Protein AF-A0A7S2YS31-F1 (afdb_monomer)

Radius of gyration: 22.91 Å; Cα contacts (8 Å, |Δi|>4): 126; chains: 1; bounding box: 58×55×61 Å

Mean predicted aligned error: 12.17 Å

Structure (mmCIF, N/CA/C/O backbone):
data_AF-A0A7S2YS31-F1
#
_entry.id   AF-A0A7S2YS31-F1
#
loop_
_atom_site.group_PDB
_atom_site.id
_atom_site.type_symbol
_atom_site.label_atom_id
_atom_site.label_alt_id
_atom_site.label_comp_id
_atom_site.label_asym_id
_atom_site.label_entity_id
_atom_site.label_seq_id
_atom_site.pdbx_PDB_ins_code
_atom_site.Cartn_x
_atom_site.Cartn_y
_atom_site.Cartn_z
_atom_site.occupancy
_atom_site.B_iso_or_equiv
_atom_site.auth_seq_id
_atom_site.auth_comp_id
_atom_site.auth_asym_id
_atom_site.auth_atom_id
_atom_site.pdbx_PDB_model_num
ATOM 1 N N . PRO A 1 1 ? 0.054 -41.608 -2.004 1.00 43.75 1 PRO A N 1
ATOM 2 C CA . PRO A 1 1 ? 1.157 -40.622 -1.959 1.00 43.75 1 PRO A CA 1
ATOM 3 C C . PRO A 1 1 ? 0.723 -39.276 -2.564 1.00 43.75 1 PRO A C 1
ATOM 5 O O . PRO A 1 1 ? 0.895 -39.054 -3.755 1.00 43.75 1 PRO A O 1
ATOM 8 N N . SER A 1 2 ? 0.106 -38.409 -1.760 1.00 45.41 2 SER A N 1
ATOM 9 C CA . SER A 1 2 ? -0.174 -37.013 -2.137 1.00 45.41 2 SER A CA 1
ATOM 10 C C . SER A 1 2 ? -0.540 -36.223 -0.880 1.00 45.41 2 SER A C 1
ATOM 12 O O . SER A 1 2 ? -1.680 -35.811 -0.679 1.00 45.41 2 SER A O 1
ATOM 14 N N . THR A 1 3 ? 0.435 -36.078 0.008 1.00 46.25 3 THR A N 1
ATOM 15 C CA . THR A 1 3 ? 0.334 -35.207 1.176 1.00 46.25 3 THR A CA 1
ATOM 16 C C . THR A 1 3 ? 1.372 -34.109 0.994 1.00 46.25 3 THR A C 1
ATOM 18 O O . THR A 1 3 ? 2.495 -34.391 0.581 1.00 46.25 3 THR A O 1
ATOM 21 N N . THR A 1 4 ? 0.997 -32.876 1.337 1.00 46.66 4 THR A N 1
ATOM 22 C CA . THR A 1 4 ? 1.938 -31.781 1.621 1.00 46.66 4 THR A CA 1
ATOM 23 C C . THR A 1 4 ? 2.472 -31.005 0.410 1.00 46.66 4 THR A C 1
ATOM 25 O O . THR A 1 4 ? 3.659 -30.710 0.321 1.00 46.66 4 THR A O 1
ATOM 28 N N . ALA A 1 5 ? 1.580 -30.507 -0.452 1.00 40.50 5 ALA A N 1
ATOM 29 C CA . ALA A 1 5 ? 1.808 -29.182 -1.039 1.00 40.50 5 ALA A CA 1
ATOM 30 C C . ALA A 1 5 ? 1.510 -28.143 0.054 1.00 40.50 5 ALA A C 1
ATOM 32 O O . ALA A 1 5 ? 0.455 -27.508 0.082 1.00 40.50 5 ALA A O 1
ATOM 33 N N . SER A 1 6 ? 2.414 -28.071 1.037 1.00 40.28 6 SER A N 1
ATOM 34 C CA . SER A 1 6 ? 2.427 -27.009 2.031 1.00 40.28 6 SER A CA 1
ATOM 35 C C . SER A 1 6 ? 2.394 -25.691 1.285 1.00 40.28 6 SER A C 1
ATOM 37 O O . SER A 1 6 ? 3.265 -25.382 0.476 1.00 40.28 6 SER A O 1
ATOM 39 N N . ARG A 1 7 ? 1.332 -24.956 1.580 1.00 43.41 7 ARG A N 1
ATOM 40 C CA . ARG A 1 7 ? 0.961 -23.617 1.154 1.00 43.41 7 ARG A CA 1
ATOM 41 C C . ARG A 1 7 ? 2.007 -22.611 1.648 1.00 43.41 7 ARG A C 1
ATOM 43 O O . ARG A 1 7 ? 1.719 -21.745 2.462 1.00 43.41 7 ARG A O 1
ATOM 50 N N . MET A 1 8 ? 3.250 -22.763 1.210 1.00 43.75 8 MET A N 1
ATOM 51 C CA . MET A 1 8 ? 4.235 -21.703 1.276 1.00 43.75 8 MET A CA 1
ATOM 52 C C . MET A 1 8 ? 3.848 -20.744 0.162 1.00 43.75 8 MET A C 1
ATOM 54 O O . MET A 1 8 ? 3.904 -21.099 -1.013 1.00 43.75 8 MET A O 1
ATOM 58 N N . MET A 1 9 ? 3.413 -19.541 0.532 1.00 52.81 9 MET A N 1
ATOM 59 C CA . MET A 1 9 ? 3.529 -18.387 -0.351 1.00 52.81 9 MET A CA 1
ATOM 60 C C . MET A 1 9 ? 5.016 -18.221 -0.653 1.00 52.81 9 MET A C 1
ATOM 62 O O . MET A 1 9 ? 5.738 -17.545 0.073 1.00 52.81 9 MET A O 1
ATOM 66 N N . GLY A 1 10 ? 5.480 -18.971 -1.651 1.00 58.34 10 GLY A N 1
ATOM 67 C CA . GLY A 1 10 ? 6.822 -18.872 -2.176 1.00 58.34 10 GLY A CA 1
ATOM 68 C C . GLY A 1 10 ? 7.003 -17.456 -2.680 1.00 58.34 10 GLY A C 1
ATOM 69 O O . GLY A 1 10 ? 6.114 -16.901 -3.329 1.00 58.34 10 GLY A O 1
ATOM 70 N N . PHE A 1 11 ? 8.131 -16.858 -2.324 1.00 63.69 11 PHE A N 1
ATOM 71 C CA . PHE A 1 11 ? 8.542 -15.590 -2.896 1.00 63.69 11 PHE A CA 1
ATOM 72 C C . PHE A 1 11 ? 8.440 -15.674 -4.424 1.00 63.69 11 PHE A C 1
ATOM 74 O O . PHE A 1 11 ? 8.811 -16.712 -4.981 1.00 63.69 11 PHE A O 1
ATOM 81 N N . PRO A 1 12 ? 7.917 -14.637 -5.102 1.00 74.00 12 PRO A N 1
ATOM 82 C CA . PRO A 1 12 ? 7.798 -14.682 -6.549 1.00 74.00 12 PRO A CA 1
ATOM 83 C C . PRO A 1 12 ? 9.192 -14.875 -7.153 1.00 74.00 12 PRO A C 1
ATOM 85 O O . PRO A 1 12 ? 10.138 -14.179 -6.783 1.00 74.00 12 PRO A O 1
ATOM 88 N N . THR A 1 13 ? 9.329 -15.853 -8.048 1.00 76.44 13 THR A N 1
ATOM 89 C CA . THR A 1 13 ? 10.606 -16.166 -8.714 1.00 76.44 13 THR A CA 1
ATOM 90 C C . THR A 1 13 ? 10.659 -15.664 -10.155 1.00 76.44 13 THR A C 1
ATOM 92 O O . THR A 1 13 ? 11.692 -15.789 -10.801 1.00 76.44 13 THR A O 1
ATOM 95 N N . SER A 1 14 ? 9.556 -15.109 -10.665 1.00 81.06 14 SER A N 1
ATOM 96 C CA . SER A 1 14 ? 9.422 -14.564 -12.024 1.00 81.06 14 SER A CA 1
ATOM 97 C C . SER A 1 14 ? 8.579 -13.289 -12.017 1.00 81.06 14 SER A C 1
ATOM 99 O O . SER A 1 14 ? 7.721 -13.140 -11.140 1.00 81.06 14 SER A O 1
ATOM 101 N N . SER A 1 15 ? 8.792 -12.390 -12.986 1.00 80.31 15 SER A N 1
ATOM 102 C CA . SER A 1 15 ? 7.991 -11.163 -13.127 1.00 80.31 15 SER A CA 1
ATOM 103 C C . SER A 1 15 ? 6.485 -11.439 -13.198 1.00 80.31 15 SER A C 1
ATOM 105 O O . SER A 1 15 ? 5.716 -10.798 -12.486 1.00 80.31 15 SER A O 1
ATOM 107 N N . ASP A 1 16 ? 6.057 -12.461 -13.947 1.00 80.50 16 ASP A N 1
ATOM 108 C CA . ASP A 1 16 ? 4.634 -12.810 -14.082 1.00 80.50 16 ASP A CA 1
ATOM 109 C C . ASP A 1 16 ? 4.001 -13.209 -12.741 1.00 80.50 16 ASP A C 1
ATOM 111 O O . ASP A 1 16 ? 2.893 -12.789 -12.402 1.00 80.50 16 ASP A O 1
ATOM 115 N N . GLN A 1 17 ? 4.729 -13.979 -11.928 1.00 83.00 17 GLN A N 1
ATOM 116 C CA . GLN A 1 17 ? 4.288 -14.319 -10.575 1.00 83.00 17 GLN A CA 1
ATOM 117 C C . GLN A 1 17 ? 4.298 -13.099 -9.654 1.00 83.00 17 GLN A C 1
ATOM 119 O O . GLN A 1 17 ? 3.410 -12.965 -8.816 1.00 83.00 17 GLN A O 1
ATOM 124 N N . ALA A 1 18 ? 5.279 -12.203 -9.790 1.00 83.62 18 ALA A N 1
ATOM 125 C CA . ALA A 1 18 ? 5.308 -10.973 -9.011 1.00 83.62 18 ALA A CA 1
ATOM 126 C C . ALA A 1 18 ? 4.124 -10.061 -9.349 1.00 83.62 18 ALA A C 1
ATOM 128 O O . ALA A 1 18 ? 3.511 -9.534 -8.426 1.00 83.62 18 ALA A O 1
ATOM 129 N N . MET A 1 19 ? 3.730 -9.947 -10.620 1.00 83.44 19 MET A N 1
ATOM 130 C CA . MET A 1 19 ? 2.525 -9.203 -11.003 1.00 83.44 19 MET A CA 1
ATOM 131 C C . MET A 1 19 ? 1.254 -9.810 -10.404 1.00 83.44 19 MET A C 1
ATOM 133 O O . MET A 1 19 ? 0.453 -9.077 -9.833 1.00 83.44 19 MET A O 1
ATOM 137 N N . GLN A 1 20 ? 1.098 -11.139 -10.426 1.00 85.81 20 GLN A N 1
ATOM 138 C CA . GLN A 1 20 ? -0.036 -11.796 -9.756 1.00 85.81 20 GLN A CA 1
ATOM 139 C C . GLN A 1 20 ? -0.046 -11.543 -8.244 1.00 85.81 20 GLN A C 1
ATOM 141 O O . GLN A 1 20 ? -1.107 -11.357 -7.640 1.00 85.81 20 GLN A O 1
ATOM 146 N N . VAL A 1 21 ? 1.131 -11.529 -7.608 1.00 85.75 21 VAL A N 1
ATOM 147 C CA . VAL A 1 21 ? 1.255 -11.197 -6.184 1.00 85.75 21 VAL A CA 1
ATOM 148 C C . VAL A 1 21 ? 0.843 -9.749 -5.932 1.00 85.75 21 VAL A C 1
ATOM 150 O O . VAL A 1 21 ? 0.107 -9.522 -4.974 1.00 85.75 21 VAL A O 1
ATOM 153 N N . LEU A 1 22 ? 1.268 -8.799 -6.774 1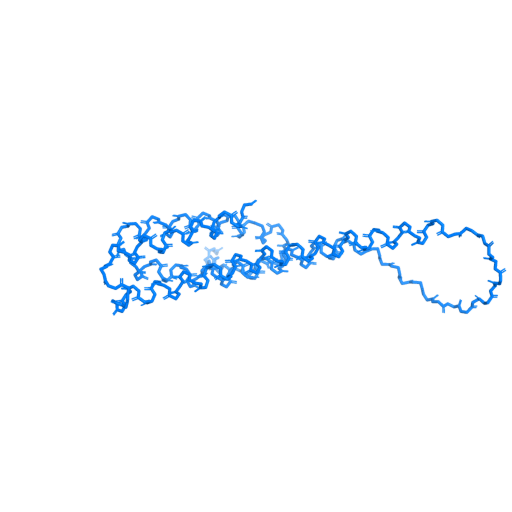.00 85.12 22 LEU A N 1
ATOM 154 C CA . LEU A 1 22 ? 0.883 -7.387 -6.674 1.00 85.12 22 LEU A CA 1
ATOM 155 C C . LEU A 1 22 ? -0.632 -7.211 -6.847 1.00 85.12 22 LEU A C 1
ATOM 157 O O . LEU A 1 22 ? -1.274 -6.598 -6.002 1.00 85.12 22 LEU A O 1
ATOM 161 N N . GLU A 1 23 ? -1.236 -7.844 -7.852 1.00 87.00 23 GLU A N 1
ATOM 162 C CA . GLU A 1 23 ? -2.690 -7.811 -8.066 1.00 87.00 23 GLU A CA 1
ATOM 163 C C . GLU A 1 23 ? -3.457 -8.404 -6.873 1.00 87.00 23 GLU A C 1
ATOM 165 O O . GLU A 1 23 ? -4.422 -7.826 -6.373 1.00 87.00 23 GLU A O 1
ATOM 170 N N . THR A 1 24 ? -2.966 -9.516 -6.324 1.00 88.12 24 THR A N 1
ATOM 171 C CA . THR A 1 24 ? -3.538 -10.105 -5.107 1.00 88.12 24 THR A CA 1
ATOM 172 C C . THR A 1 24 ? -3.371 -9.179 -3.897 1.00 88.12 24 THR A C 1
ATOM 174 O O . THR A 1 24 ? -4.263 -9.105 -3.053 1.00 88.12 24 THR A O 1
ATOM 177 N N . GLN A 1 25 ? -2.238 -8.475 -3.776 1.00 87.44 25 GLN A N 1
ATOM 178 C CA . GLN A 1 25 ? -2.024 -7.515 -2.688 1.00 87.44 25 GLN A CA 1
ATOM 179 C C . GLN A 1 25 ? -2.904 -6.274 -2.843 1.00 87.44 25 GLN A C 1
ATOM 181 O O . GLN A 1 25 ? -3.368 -5.756 -1.833 1.00 87.44 25 GLN A O 1
ATOM 186 N N . ARG A 1 26 ? -3.207 -5.840 -4.068 1.00 87.00 26 ARG A N 1
ATOM 187 C CA . ARG A 1 26 ? -4.179 -4.772 -4.319 1.00 87.00 26 ARG A CA 1
ATOM 188 C C . ARG A 1 26 ? -5.555 -5.137 -3.754 1.00 87.00 26 ARG A C 1
ATOM 190 O O . ARG A 1 26 ? -6.120 -4.366 -2.987 1.00 87.00 26 ARG A O 1
ATOM 19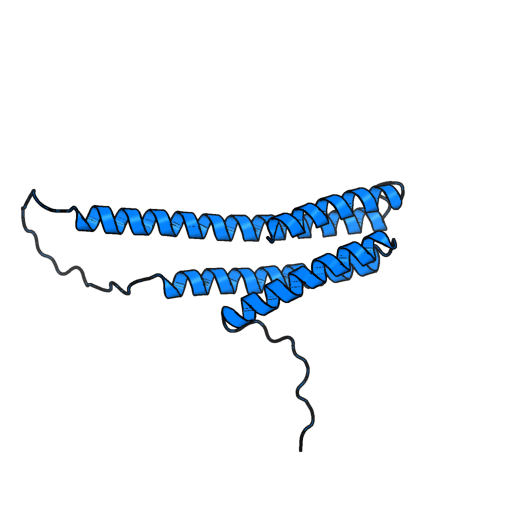7 N N . LEU A 1 27 ? -6.052 -6.343 -4.041 1.00 88.12 27 LEU A N 1
ATOM 198 C CA . LEU A 1 27 ? -7.313 -6.832 -3.461 1.00 88.12 27 LEU A CA 1
ATOM 199 C C . LEU A 1 27 ? -7.242 -6.927 -1.927 1.00 88.12 27 LEU A C 1
ATOM 201 O O . LEU A 1 27 ? -8.192 -6.586 -1.228 1.00 88.12 27 LEU A O 1
ATOM 205 N N . ALA A 1 28 ? -6.095 -7.342 -1.384 1.00 87.94 28 ALA A N 1
ATOM 206 C CA . ALA A 1 28 ? -5.887 -7.370 0.061 1.00 87.94 28 ALA A CA 1
ATOM 207 C C . ALA A 1 28 ? -5.877 -5.961 0.694 1.00 87.94 28 ALA A C 1
ATOM 209 O O . ALA A 1 28 ? -6.274 -5.817 1.851 1.00 87.94 28 ALA A O 1
ATOM 210 N N . ALA A 1 29 ? -5.457 -4.925 -0.042 1.00 88.69 29 ALA A N 1
ATOM 211 C CA . ALA A 1 29 ? -5.547 -3.534 0.398 1.00 88.69 29 ALA A CA 1
ATOM 212 C C . ALA A 1 29 ? -7.008 -3.063 0.499 1.00 88.69 29 ALA A C 1
ATOM 214 O O . ALA A 1 29 ? -7.377 -2.436 1.494 1.00 88.69 29 ALA A O 1
ATOM 215 N N . ASP A 1 30 ? -7.865 -3.448 -0.450 1.00 89.00 30 ASP A N 1
ATOM 216 C CA . ASP A 1 30 ? -9.309 -3.188 -0.370 1.00 89.00 30 ASP A CA 1
ATOM 217 C C . ASP A 1 30 ? -9.949 -3.891 0.842 1.00 89.00 30 ASP A C 1
ATOM 219 O O . ASP A 1 30 ? -10.750 -3.298 1.572 1.00 89.00 30 ASP A O 1
ATOM 223 N N . ASP A 1 31 ? -9.542 -5.129 1.137 1.00 90.81 31 ASP A N 1
ATOM 224 C CA . ASP A 1 31 ? -9.997 -5.845 2.334 1.00 90.81 31 ASP A CA 1
ATOM 225 C C . ASP A 1 31 ? -9.593 -5.123 3.633 1.00 90.81 31 ASP A C 1
ATOM 227 O O . ASP A 1 31 ? -10.373 -5.072 4.589 1.00 90.81 31 ASP A O 1
ATOM 231 N N . ILE A 1 32 ? -8.392 -4.533 3.688 1.00 90.19 32 ILE A N 1
ATOM 232 C CA . ILE A 1 32 ? -7.943 -3.728 4.837 1.00 90.19 32 ILE A CA 1
ATOM 233 C C . ILE A 1 32 ? -8.877 -2.535 5.045 1.00 90.19 32 ILE A C 1
ATOM 235 O O . ILE A 1 32 ? -9.289 -2.275 6.178 1.00 90.19 32 ILE A O 1
ATOM 239 N N . VAL A 1 33 ? -9.272 -1.845 3.972 1.00 89.94 33 VAL A N 1
ATOM 240 C CA . VAL A 1 33 ? -10.222 -0.722 4.041 1.00 89.94 33 VAL A CA 1
ATOM 241 C C . VAL A 1 33 ? -11.537 -1.164 4.686 1.00 89.94 33 VAL A C 1
ATOM 243 O O . VAL A 1 33 ? -12.068 -0.463 5.552 1.00 89.94 33 VAL A O 1
ATOM 246 N N . VAL A 1 34 ? -12.055 -2.339 4.321 1.00 92.06 34 VAL A N 1
ATOM 247 C CA . VAL A 1 34 ? -13.282 -2.892 4.918 1.00 92.06 34 VAL A CA 1
ATOM 248 C C . VAL A 1 34 ? -13.104 -3.157 6.416 1.00 92.06 34 VAL A C 1
ATOM 250 O O . VAL A 1 34 ? -13.971 -2.791 7.212 1.00 92.06 34 VAL A O 1
ATOM 253 N N . VAL A 1 35 ? -11.977 -3.740 6.822 1.00 90.00 35 VAL A N 1
ATOM 254 C CA . VAL A 1 35 ? -11.671 -4.057 8.228 1.00 90.00 35 VAL A CA 1
ATOM 255 C C . VAL A 1 35 ? -11.532 -2.786 9.075 1.00 90.00 35 VAL A C 1
ATOM 257 O O . VAL A 1 35 ? -12.127 -2.689 10.153 1.00 90.00 35 VAL A O 1
ATOM 260 N N . ILE A 1 36 ? -10.830 -1.769 8.569 1.00 88.69 36 ILE A N 1
ATOM 261 C CA . ILE A 1 36 ? -10.686 -0.476 9.250 1.00 88.69 36 ILE A CA 1
ATOM 262 C C . ILE A 1 36 ? -12.043 0.231 9.372 1.00 88.69 36 ILE A C 1
ATOM 264 O O . ILE A 1 36 ? -12.353 0.761 10.441 1.00 88.69 36 ILE A O 1
ATOM 268 N N . ARG A 1 37 ? -12.902 0.189 8.341 1.00 87.88 37 ARG A N 1
ATOM 269 C CA . ARG A 1 37 ? -14.275 0.741 8.405 1.00 87.88 37 ARG A CA 1
ATOM 270 C C . ARG A 1 37 ? -15.124 0.100 9.499 1.00 87.88 37 ARG A C 1
ATOM 272 O O . ARG A 1 37 ? -15.951 0.780 10.097 1.00 87.88 37 ARG A O 1
ATOM 279 N N . GLN A 1 38 ? -14.907 -1.181 9.787 1.00 89.88 38 GLN A N 1
ATOM 280 C CA . GLN A 1 38 ? -15.596 -1.896 10.866 1.00 89.88 38 GLN A CA 1
ATOM 281 C C . GLN A 1 38 ? -15.086 -1.531 12.271 1.00 89.88 38 GLN A C 1
ATOM 283 O O . GLN A 1 38 ? -15.637 -2.018 13.254 1.00 89.88 38 GLN A O 1
ATOM 288 N N . GLY A 1 39 ? -14.040 -0.706 12.392 1.00 86.12 39 GLY A N 1
ATOM 289 C CA . GLY A 1 39 ? -13.441 -0.336 13.683 1.00 86.12 39 GLY A CA 1
ATOM 290 C C . GLY A 1 39 ? -12.406 -1.323 14.198 1.00 86.12 39 GLY A C 1
ATOM 291 O O . GLY A 1 39 ? -11.889 -1.149 15.298 1.00 86.12 39 GLY A O 1
ATOM 292 N N . LYS A 1 40 ? -12.055 -2.337 13.405 1.00 90.50 40 LYS A N 1
ATOM 293 C CA . LYS A 1 40 ? -11.098 -3.377 13.788 1.00 90.50 40 LYS A CA 1
ATOM 294 C C . LYS A 1 40 ? -9.672 -2.953 13.445 1.00 90.50 40 LYS A C 1
ATOM 296 O O . LYS A 1 40 ? -9.032 -3.527 12.567 1.00 90.50 40 LYS A O 1
ATOM 301 N N . LEU A 1 41 ? -9.184 -1.917 14.125 1.00 88.50 41 LEU A N 1
ATOM 302 C CA . LEU A 1 41 ? -7.865 -1.335 13.850 1.00 88.50 41 LEU A CA 1
ATOM 303 C C . LEU A 1 41 ? -6.723 -2.342 14.039 1.00 88.50 41 LEU A C 1
ATOM 305 O O . LEU A 1 41 ? -5.808 -2.368 13.226 1.00 88.50 41 LEU A O 1
ATOM 309 N N . GLU A 1 42 ? -6.807 -3.214 15.044 1.00 88.50 42 GLU A N 1
ATOM 310 C CA . GLU A 1 42 ? -5.799 -4.256 15.292 1.00 88.50 42 GLU A CA 1
ATOM 311 C C . GLU A 1 42 ? -5.693 -5.249 14.126 1.00 88.50 42 GLU A C 1
ATOM 313 O O . GLU A 1 42 ? -4.603 -5.510 13.620 1.00 88.50 42 GLU A O 1
ATOM 318 N N . GLU A 1 43 ? -6.831 -5.763 13.649 1.00 90.12 43 GLU A N 1
ATOM 319 C CA . GLU A 1 43 ? -6.872 -6.679 12.504 1.00 90.12 43 GLU A CA 1
ATOM 320 C C . GLU A 1 43 ? -6.374 -5.986 11.226 1.00 90.12 43 GLU A C 1
ATOM 322 O O . GLU A 1 43 ? -5.624 -6.577 10.445 1.00 90.12 43 GLU A O 1
ATOM 327 N N . GLY A 1 44 ? -6.751 -4.719 11.030 1.00 88.88 44 GLY A N 1
ATOM 328 C CA . GLY A 1 44 ? -6.277 -3.907 9.914 1.00 88.88 44 GLY A CA 1
ATOM 329 C C . GLY A 1 44 ? -4.763 -3.690 9.952 1.00 88.88 44 GLY A C 1
ATOM 330 O O . GLY A 1 44 ? -4.103 -3.899 8.938 1.00 88.88 44 GLY A O 1
ATOM 331 N N . GLY A 1 45 ? -4.198 -3.372 11.120 1.00 87.56 45 GLY A N 1
ATOM 332 C CA . GLY A 1 45 ? -2.755 -3.197 11.307 1.00 87.56 45 GLY A CA 1
ATOM 333 C C . GLY A 1 45 ? -1.969 -4.464 10.991 1.00 87.56 45 GLY A C 1
ATOM 334 O O . GLY A 1 45 ? -1.026 -4.435 10.204 1.00 87.56 45 GLY A O 1
ATOM 335 N N . VAL A 1 46 ? -2.417 -5.618 11.496 1.00 90.75 46 VAL A N 1
ATOM 336 C CA . VAL A 1 46 ? -1.790 -6.913 11.176 1.00 90.75 46 VAL A CA 1
ATOM 337 C C . VAL A 1 46 ? -1.808 -7.187 9.670 1.00 90.75 46 VAL A C 1
ATOM 339 O O . VAL A 1 46 ? -0.837 -7.709 9.118 1.00 90.75 46 VAL A O 1
ATOM 342 N N . LYS A 1 47 ? -2.896 -6.847 8.975 1.00 90.88 47 LYS A N 1
ATOM 343 C CA . LYS A 1 47 ? -2.986 -7.020 7.520 1.00 90.88 47 LYS A CA 1
ATOM 344 C C . LYS A 1 47 ? -2.051 -6.063 6.767 1.00 90.88 47 LYS A C 1
ATOM 346 O O . LYS A 1 47 ? -1.359 -6.530 5.864 1.00 90.88 47 LYS A O 1
ATOM 351 N N . VAL A 1 48 ? -1.961 -4.789 7.163 1.00 89.19 48 VAL A N 1
ATOM 352 C CA . VAL A 1 48 ? -1.019 -3.808 6.581 1.00 89.19 48 VAL A CA 1
ATOM 353 C C . VAL A 1 48 ? 0.430 -4.271 6.754 1.00 89.19 48 VAL A C 1
ATOM 355 O O . VAL A 1 48 ? 1.173 -4.346 5.774 1.00 89.19 48 VAL A O 1
ATOM 358 N N . LEU A 1 49 ? 0.811 -4.696 7.962 1.00 88.69 49 LEU A N 1
ATOM 359 C CA . LEU A 1 49 ? 2.154 -5.208 8.261 1.00 88.69 49 LEU A CA 1
ATOM 360 C C . LEU A 1 49 ? 2.539 -6.422 7.407 1.00 88.69 49 LEU A C 1
ATOM 362 O O . LEU A 1 49 ? 3.699 -6.581 7.033 1.00 88.69 49 LEU A O 1
ATOM 366 N N . ASN A 1 50 ? 1.572 -7.277 7.071 1.00 89.00 50 ASN A N 1
ATOM 367 C CA . ASN A 1 50 ? 1.804 -8.431 6.202 1.00 89.00 50 ASN A CA 1
ATOM 368 C C . ASN A 1 50 ? 1.891 -8.066 4.713 1.00 89.00 50 ASN A C 1
ATOM 370 O O . ASN A 1 50 ? 2.493 -8.817 3.940 1.00 89.00 50 ASN A O 1
ATOM 374 N N . LEU A 1 51 ? 1.293 -6.945 4.307 1.00 88.69 51 LEU A N 1
ATOM 375 C CA . LEU A 1 51 ? 1.220 -6.495 2.919 1.00 88.69 51 LEU A CA 1
ATOM 376 C C . LEU A 1 51 ? 2.514 -5.796 2.474 1.00 88.69 51 LEU A C 1
ATOM 378 O O . LEU A 1 51 ? 3.040 -6.120 1.407 1.00 88.69 51 LEU A O 1
ATOM 382 N N . ILE A 1 52 ? 3.081 -4.923 3.314 1.00 88.94 52 ILE A N 1
ATOM 383 C CA . ILE A 1 52 ? 4.318 -4.161 3.036 1.00 88.94 52 ILE A CA 1
ATOM 384 C C . ILE A 1 52 ? 5.473 -5.037 2.507 1.00 88.94 52 ILE A C 1
ATOM 386 O O . ILE A 1 52 ? 5.982 -4.752 1.416 1.00 88.94 52 ILE A O 1
ATOM 390 N N . PRO A 1 53 ? 5.903 -6.117 3.197 1.00 88.38 53 PRO A N 1
ATOM 391 C CA . PRO A 1 53 ? 7.037 -6.917 2.733 1.00 88.38 53 PRO A CA 1
ATOM 392 C C . PRO A 1 53 ? 6.759 -7.601 1.389 1.00 88.38 53 PRO A C 1
ATOM 394 O O . PRO A 1 53 ? 7.674 -7.789 0.589 1.00 88.38 53 PRO A O 1
ATOM 397 N N . ARG A 1 54 ? 5.498 -7.936 1.099 1.00 87.38 54 ARG A N 1
ATOM 398 C CA . ARG A 1 54 ? 5.100 -8.617 -0.141 1.00 87.38 54 ARG A CA 1
ATOM 399 C C . ARG A 1 54 ? 5.107 -7.674 -1.328 1.00 87.38 54 ARG A C 1
ATOM 401 O O . ARG A 1 54 ? 5.665 -8.025 -2.364 1.00 87.38 54 ARG A O 1
ATOM 408 N N . VAL A 1 55 ? 4.536 -6.483 -1.155 1.00 87.12 55 VAL A N 1
ATOM 409 C CA . VAL A 1 55 ? 4.560 -5.429 -2.175 1.00 87.12 55 VAL A CA 1
ATOM 410 C C . VAL A 1 55 ? 6.000 -5.016 -2.462 1.00 87.12 55 VAL A C 1
ATOM 412 O O . VAL A 1 55 ? 6.390 -4.951 -3.624 1.00 87.12 55 VAL A O 1
ATOM 415 N N . SER A 1 56 ? 6.827 -4.841 -1.425 1.00 87.75 56 SER A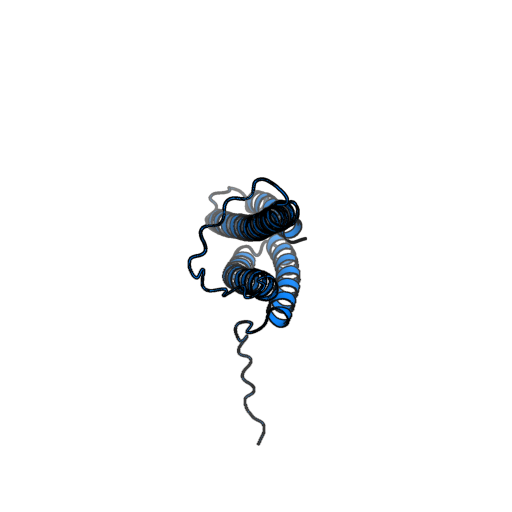 N 1
ATOM 416 C CA . SER A 1 56 ? 8.236 -4.474 -1.601 1.00 87.75 56 SER A CA 1
ATOM 417 C C . SER A 1 56 ? 9.008 -5.520 -2.408 1.00 87.75 56 SER A C 1
ATOM 419 O O . SER A 1 56 ? 9.728 -5.180 -3.346 1.00 87.75 56 SER A O 1
ATOM 421 N N . MET A 1 57 ? 8.841 -6.804 -2.084 1.00 86.56 57 MET A N 1
ATOM 422 C CA . MET A 1 57 ? 9.538 -7.875 -2.792 1.00 86.56 57 MET A CA 1
ATOM 423 C C . MET A 1 57 ? 9.054 -8.065 -4.228 1.00 86.56 57 MET A C 1
ATOM 425 O O . MET A 1 57 ? 9.881 -8.172 -5.133 1.00 86.56 57 MET A O 1
ATOM 429 N N . ALA A 1 58 ? 7.738 -8.101 -4.444 1.00 85.25 58 ALA A N 1
ATOM 430 C CA . ALA A 1 58 ? 7.178 -8.273 -5.777 1.00 85.25 58 ALA A CA 1
ATOM 431 C C . ALA A 1 58 ? 7.504 -7.068 -6.676 1.00 85.25 58 ALA A C 1
ATOM 433 O O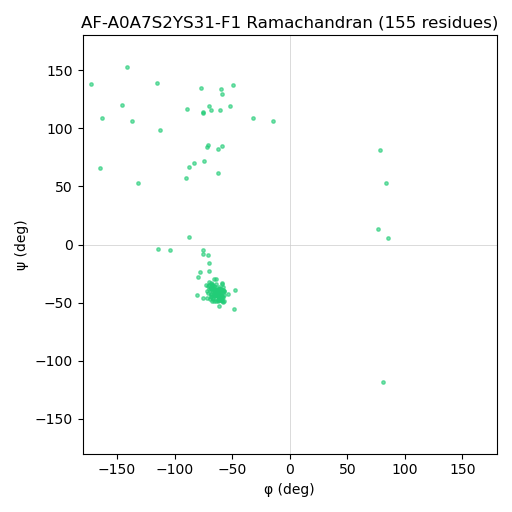 . ALA A 1 58 ? 7.965 -7.258 -7.798 1.00 85.25 58 ALA A O 1
ATOM 434 N N . GLY A 1 59 ? 7.393 -5.841 -6.154 1.00 85.25 59 GLY A N 1
ATOM 435 C CA . GLY A 1 59 ? 7.758 -4.621 -6.876 1.00 85.25 59 GLY A CA 1
ATOM 436 C C . GLY A 1 59 ? 9.233 -4.594 -7.282 1.00 85.25 59 GLY A C 1
ATOM 437 O O . GLY A 1 59 ? 9.548 -4.359 -8.446 1.00 85.25 59 GLY A O 1
ATOM 438 N N . ARG A 1 60 ? 10.151 -4.931 -6.362 1.00 86.38 60 ARG A N 1
ATOM 439 C CA . ARG A 1 60 ? 11.589 -5.031 -6.679 1.00 86.38 60 ARG A CA 1
ATOM 440 C C . ARG A 1 60 ? 11.877 -6.074 -7.760 1.00 86.38 60 ARG A C 1
ATOM 442 O O . ARG A 1 60 ? 12.753 -5.849 -8.591 1.00 86.38 60 ARG A O 1
ATOM 449 N N . LEU A 1 61 ? 11.170 -7.206 -7.753 1.00 85.19 61 LEU A N 1
ATOM 450 C CA . LEU A 1 61 ? 11.359 -8.247 -8.763 1.00 85.19 61 LEU A CA 1
ATOM 451 C C . LEU A 1 61 ? 10.888 -7.784 -10.147 1.00 85.19 61 LEU A C 1
ATOM 453 O O . LEU A 1 61 ? 11.620 -7.973 -11.114 1.00 85.19 61 LEU A O 1
ATOM 457 N N . VAL A 1 62 ? 9.719 -7.137 -10.231 1.00 85.19 62 VAL A N 1
ATOM 458 C CA . VAL A 1 62 ? 9.185 -6.588 -11.491 1.00 85.19 62 VAL A CA 1
ATOM 459 C C . VAL A 1 62 ? 10.129 -5.536 -12.068 1.00 85.19 62 VAL A C 1
ATOM 461 O O . VAL A 1 62 ? 10.448 -5.595 -13.252 1.00 85.19 62 VAL A O 1
ATOM 464 N N . ILE A 1 63 ? 10.643 -4.622 -11.237 1.00 84.00 63 ILE A N 1
ATOM 465 C CA . ILE A 1 63 ? 11.614 -3.606 -11.672 1.00 84.00 63 ILE A CA 1
ATOM 466 C C . ILE A 1 63 ? 12.892 -4.276 -12.197 1.00 84.00 63 ILE A C 1
ATOM 468 O O . ILE A 1 63 ? 13.382 -3.926 -13.270 1.00 84.00 63 ILE A O 1
ATOM 472 N N . ARG A 1 64 ? 13.405 -5.296 -11.495 1.00 82.94 64 ARG A N 1
ATOM 473 C CA . ARG A 1 64 ? 14.618 -6.019 -11.905 1.00 82.94 64 ARG A CA 1
ATOM 474 C C . ARG A 1 64 ? 14.450 -6.781 -13.222 1.00 82.94 64 ARG A C 1
ATOM 476 O O . ARG A 1 64 ? 15.370 -6.786 -14.041 1.00 82.94 64 ARG A O 1
ATOM 483 N N . ASP A 1 65 ? 13.317 -7.446 -13.431 1.00 80.12 65 ASP A N 1
ATOM 484 C CA . ASP A 1 65 ? 13.045 -8.174 -14.679 1.00 80.12 65 ASP A CA 1
ATOM 485 C C . ASP A 1 65 ? 12.782 -7.209 -15.842 1.00 80.12 65 ASP A C 1
ATOM 487 O O . ASP A 1 65 ? 13.318 -7.401 -16.937 1.00 80.12 65 ASP A O 1
ATOM 491 N N . ALA A 1 66 ? 12.047 -6.118 -15.598 1.00 74.25 66 ALA A N 1
ATOM 492 C CA . ALA A 1 66 ? 11.878 -5.041 -16.571 1.00 74.25 66 ALA A CA 1
ATOM 493 C C . ALA A 1 66 ? 13.238 -4.469 -17.005 1.00 74.25 66 ALA A C 1
ATOM 495 O O . ALA A 1 66 ? 13.466 -4.258 -18.196 1.00 74.25 66 ALA A O 1
ATOM 496 N N . LEU A 1 67 ? 14.180 -4.323 -16.069 1.00 71.19 67 LEU A N 1
ATOM 497 C CA . LEU A 1 67 ? 15.548 -3.892 -16.353 1.00 71.19 67 LEU A CA 1
ATOM 498 C C . LEU A 1 67 ? 16.328 -4.935 -17.175 1.00 71.19 67 LEU A C 1
ATOM 500 O O . LEU A 1 67 ? 16.946 -4.601 -18.189 1.00 71.19 67 LEU A O 1
ATOM 504 N N . SER A 1 68 ? 16.254 -6.209 -16.784 1.00 70.44 68 SER A N 1
ATOM 505 C CA . SER A 1 68 ? 17.005 -7.311 -17.410 1.00 70.44 68 SER A CA 1
ATOM 506 C C . SER A 1 68 ? 16.550 -7.608 -18.842 1.00 70.44 68 SER A C 1
ATOM 508 O O . SER A 1 68 ? 17.370 -7.924 -19.697 1.00 70.44 68 SER A O 1
ATOM 510 N N . SER A 1 69 ? 15.258 -7.444 -19.135 1.00 61.50 69 SER A N 1
ATOM 511 C CA . SER A 1 69 ? 14.704 -7.591 -20.490 1.00 61.50 69 SER A CA 1
ATOM 512 C C . SER A 1 69 ? 15.097 -6.460 -21.456 1.00 61.50 69 SER A C 1
ATOM 514 O O . SER A 1 69 ? 14.835 -6.550 -22.655 1.00 61.50 69 SER A O 1
ATOM 516 N N . SER A 1 70 ? 15.722 -5.392 -20.948 1.00 53.44 70 SER A N 1
ATOM 517 C CA . SER A 1 70 ? 15.901 -4.133 -21.673 1.00 53.44 70 SER A CA 1
ATOM 518 C C . SER A 1 70 ? 17.354 -3.773 -22.013 1.00 53.44 70 SER A C 1
ATOM 520 O O . SER A 1 70 ? 17.582 -2.801 -22.733 1.00 53.44 70 SER A O 1
ATOM 522 N N . THR A 1 71 ? 18.336 -4.565 -21.565 1.00 50.09 71 THR A N 1
ATOM 523 C CA . THR A 1 71 ? 19.746 -4.394 -21.948 1.00 50.09 71 THR A CA 1
ATOM 524 C C . THR A 1 71 ? 20.072 -5.193 -23.218 1.00 50.09 71 THR A C 1
ATOM 526 O O . THR A 1 71 ? 20.050 -6.424 -23.191 1.00 50.09 71 THR A O 1
ATOM 529 N N . PRO A 1 72 ? 20.449 -4.552 -24.343 1.00 50.19 72 PRO A N 1
ATOM 530 C CA . PRO A 1 72 ? 21.230 -5.244 -25.351 1.00 50.19 72 PRO A CA 1
ATOM 531 C C . PRO A 1 72 ? 22.618 -5.464 -24.746 1.00 50.19 72 PRO A C 1
ATOM 533 O O . PRO A 1 72 ? 23.304 -4.512 -24.374 1.00 50.19 72 PRO A O 1
ATOM 536 N N . VAL A 1 73 ? 23.020 -6.727 -24.615 1.00 48.28 73 VAL A N 1
ATOM 537 C CA . VAL A 1 73 ? 24.371 -7.141 -24.220 1.00 48.28 73 VAL A CA 1
ATOM 538 C C . VAL A 1 73 ? 25.359 -6.653 -25.287 1.00 48.28 73 VAL A C 1
ATOM 540 O O . VAL A 1 73 ? 25.741 -7.377 -26.198 1.00 48.28 73 VAL A O 1
ATOM 543 N N . GLY A 1 74 ? 25.752 -5.387 -25.189 1.00 48.12 74 GLY A N 1
ATOM 544 C CA . GLY A 1 74 ? 26.814 -4.754 -25.959 1.00 48.12 74 GLY A CA 1
ATOM 545 C C . GLY A 1 74 ? 28.145 -4.899 -25.236 1.00 48.12 74 GLY A C 1
ATOM 546 O O . GLY A 1 74 ? 28.791 -3.907 -24.915 1.00 48.12 74 GLY A O 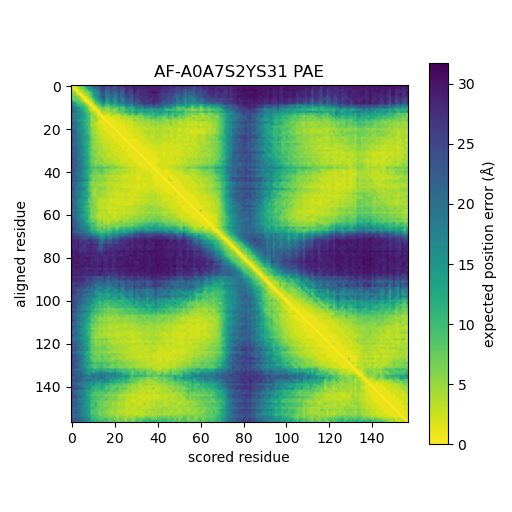1
ATOM 547 N N . SER A 1 75 ? 28.551 -6.138 -24.948 1.00 44.59 75 SER A N 1
ATOM 548 C CA . SER A 1 75 ? 29.955 -6.438 -24.674 1.00 44.59 75 SER A CA 1
ATOM 549 C C . SER A 1 75 ? 30.703 -6.339 -26.003 1.00 44.59 75 SER A C 1
ATOM 551 O O . SER A 1 75 ? 30.870 -7.316 -26.726 1.00 44.59 75 SER A O 1
ATOM 553 N N . THR A 1 76 ? 31.090 -5.127 -26.385 1.00 49.75 76 THR A N 1
ATOM 554 C CA . THR A 1 76 ? 32.121 -4.929 -27.400 1.00 49.75 76 THR A CA 1
ATOM 555 C C . THR A 1 76 ? 33.301 -4.309 -26.688 1.00 49.75 76 THR A C 1
ATOM 557 O O . THR A 1 76 ? 33.330 -3.122 -26.380 1.00 49.75 76 THR A O 1
ATOM 560 N N . THR A 1 77 ? 34.246 -5.180 -26.359 1.00 48.31 77 THR A N 1
ATOM 561 C CA . THR A 1 77 ? 35.648 -4.878 -26.106 1.00 48.31 77 THR A CA 1
ATOM 562 C C . THR A 1 77 ? 36.074 -3.702 -26.987 1.00 48.31 77 THR A C 1
ATOM 564 O O . THR A 1 77 ? 36.170 -3.838 -28.205 1.00 48.31 77 THR A O 1
ATOM 567 N N . VAL A 1 78 ? 36.293 -2.531 -26.383 1.00 54.72 78 VAL A N 1
ATOM 568 C CA . VAL A 1 78 ? 36.880 -1.374 -27.067 1.00 54.72 78 VAL A CA 1
ATOM 569 C C . VAL A 1 78 ? 38.351 -1.704 -27.298 1.00 54.72 78 VAL A C 1
ATOM 571 O O . VAL A 1 78 ? 39.222 -1.414 -26.481 1.00 54.72 78 VAL A O 1
ATOM 574 N N . SER A 1 79 ? 38.621 -2.398 -28.397 1.00 50.12 79 SER A N 1
ATOM 575 C CA . SER A 1 79 ? 39.954 -2.487 -28.968 1.00 50.12 79 SER A CA 1
ATOM 576 C C . SER A 1 79 ? 40.251 -1.160 -29.659 1.00 50.12 79 SER A C 1
ATOM 578 O O . SER A 1 79 ? 39.584 -0.793 -30.619 1.00 50.12 79 SER A O 1
ATOM 580 N N . ASN A 1 80 ? 41.235 -0.444 -29.114 1.00 55.72 80 ASN A N 1
ATOM 581 C CA . ASN A 1 80 ? 41.985 0.663 -29.705 1.00 55.72 80 ASN A CA 1
ATOM 582 C C . ASN A 1 80 ? 41.838 0.816 -31.228 1.00 55.72 80 ASN A C 1
ATOM 584 O O . ASN A 1 80 ? 42.508 0.100 -31.971 1.00 55.72 80 ASN A O 1
ATOM 588 N N . ILE A 1 81 ? 41.096 1.825 -31.683 1.00 54.06 81 ILE A N 1
ATOM 589 C CA . ILE A 1 81 ? 41.306 2.426 -33.003 1.00 54.06 81 ILE A CA 1
ATOM 590 C C . ILE A 1 81 ? 41.200 3.944 -32.828 1.00 54.06 81 ILE A C 1
ATOM 592 O O . ILE A 1 81 ? 40.133 4.489 -32.559 1.00 54.06 81 ILE A O 1
ATOM 596 N N . LYS A 1 82 ? 42.359 4.608 -32.895 1.00 61.81 82 LYS A N 1
ATOM 597 C CA . LYS A 1 82 ? 42.457 6.033 -33.211 1.00 61.81 82 LYS A CA 1
ATOM 598 C C . LYS A 1 82 ? 42.052 6.165 -34.672 1.00 61.81 82 LYS A C 1
ATOM 600 O O . LYS A 1 82 ? 42.792 5.647 -35.494 1.00 61.81 82 LYS A O 1
ATOM 605 N N . ASP A 1 83 ? 40.959 6.852 -34.971 1.00 45.50 83 ASP A N 1
ATOM 606 C CA . ASP A 1 83 ? 40.715 7.381 -36.311 1.00 45.50 83 ASP A CA 1
ATOM 607 C C . ASP A 1 83 ? 39.969 8.714 -36.205 1.00 45.50 83 ASP A C 1
ATOM 609 O O . ASP A 1 83 ? 38.880 8.813 -35.637 1.00 45.50 83 ASP A O 1
ATOM 613 N N . ASP A 1 84 ? 40.619 9.748 -36.733 1.00 62.16 84 ASP A N 1
ATOM 614 C CA . ASP A 1 84 ? 40.070 11.065 -37.015 1.00 62.16 84 ASP A CA 1
ATOM 615 C C . ASP A 1 84 ? 38.923 10.928 -38.030 1.00 62.16 84 ASP A C 1
ATOM 617 O O . ASP A 1 84 ? 39.163 10.537 -39.171 1.00 62.16 84 ASP A O 1
ATOM 621 N N . ASN A 1 85 ? 37.678 11.248 -37.660 1.00 55.72 85 ASN A N 1
ATOM 622 C CA . ASN A 1 85 ? 36.642 11.609 -38.636 1.00 55.72 85 ASN A CA 1
ATOM 623 C C . ASN A 1 85 ? 35.450 12.324 -37.987 1.00 55.72 85 ASN A C 1
ATOM 625 O O . ASN A 1 85 ? 34.627 11.745 -37.280 1.00 55.72 85 ASN A O 1
ATOM 629 N N . ASP A 1 86 ? 35.370 13.614 -38.289 1.00 57.41 86 ASP A N 1
ATOM 630 C CA . ASP A 1 86 ? 34.305 14.544 -37.942 1.00 57.41 86 ASP A CA 1
ATOM 631 C C . ASP A 1 86 ? 33.162 14.410 -38.967 1.00 57.41 86 ASP A C 1
ATOM 633 O O . ASP A 1 86 ? 33.002 15.240 -39.857 1.00 57.41 86 ASP A O 1
ATOM 637 N N . ASN A 1 87 ? 32.423 13.295 -38.942 1.00 59.69 87 ASN A N 1
ATOM 638 C CA . ASN A 1 87 ? 31.098 13.188 -39.565 1.00 59.69 87 ASN A CA 1
ATOM 639 C C . ASN A 1 87 ? 30.418 11.857 -39.212 1.00 59.69 87 ASN A C 1
ATOM 641 O O . ASN A 1 87 ? 31.029 10.801 -39.309 1.00 59.69 87 ASN A O 1
ATOM 645 N N . GLN A 1 88 ? 29.117 11.918 -38.916 1.00 50.97 88 GLN A N 1
ATOM 646 C CA . GLN A 1 88 ? 28.203 10.796 -38.635 1.00 50.97 88 GLN A CA 1
ATOM 647 C C . GLN A 1 88 ? 28.281 10.171 -37.232 1.00 50.97 88 GLN A C 1
ATOM 649 O O . GLN A 1 88 ? 28.779 9.070 -37.028 1.00 50.97 88 GLN A O 1
ATOM 654 N N . ASN A 1 89 ? 27.619 10.817 -36.267 1.00 56.38 89 ASN A N 1
ATOM 655 C CA . ASN A 1 89 ? 27.175 10.137 -35.048 1.00 56.38 89 ASN A CA 1
ATOM 656 C C . ASN A 1 89 ? 25.702 10.442 -34.714 1.00 56.38 89 ASN A C 1
ATOM 658 O O . ASN A 1 89 ? 25.360 10.895 -33.623 1.00 56.38 89 ASN A O 1
ATOM 662 N N . GLU A 1 90 ? 24.809 10.224 -35.682 1.00 54.53 90 GLU A N 1
ATOM 663 C CA . GLU A 1 90 ? 23.352 10.229 -35.454 1.00 54.53 90 GLU A CA 1
ATOM 664 C C . GLU A 1 90 ? 22.925 8.982 -34.644 1.00 54.53 90 GLU A C 1
ATOM 666 O O . GLU A 1 90 ? 22.089 9.073 -33.744 1.00 54.53 90 GLU A O 1
ATOM 671 N N . ASN A 1 91 ? 23.578 7.832 -34.869 1.00 52.25 91 ASN A N 1
ATOM 672 C CA . ASN A 1 91 ? 23.280 6.578 -34.165 1.00 52.25 91 ASN A CA 1
ATOM 673 C C . ASN A 1 91 ? 23.663 6.611 -32.675 1.00 52.25 91 ASN A C 1
ATOM 675 O O . ASN A 1 91 ? 22.906 6.118 -31.840 1.00 52.25 91 ASN A O 1
ATOM 679 N N . GLY A 1 92 ? 24.784 7.234 -32.302 1.00 56.62 92 GLY A N 1
ATOM 680 C CA . GLY A 1 92 ? 25.180 7.388 -30.898 1.00 56.62 92 GLY A CA 1
ATOM 681 C C . GLY A 1 92 ? 24.286 8.363 -30.137 1.00 56.62 92 GLY A C 1
ATOM 682 O O . GLY A 1 92 ? 23.947 8.097 -28.986 1.00 56.62 92 GLY A O 1
ATOM 683 N N . LYS A 1 93 ? 23.800 9.433 -30.786 1.00 56.03 93 LYS A N 1
ATOM 684 C CA . LYS A 1 93 ? 22.777 10.315 -30.195 1.00 56.03 93 LYS A CA 1
ATOM 685 C C . LYS A 1 93 ? 21.448 9.585 -29.977 1.00 56.03 93 LYS A C 1
ATOM 687 O O . LYS A 1 93 ? 20.793 9.817 -28.962 1.00 56.03 93 LYS A O 1
ATOM 692 N N . MET A 1 94 ? 21.057 8.685 -30.882 1.00 55.25 94 MET A N 1
ATOM 693 C CA . MET A 1 94 ? 19.838 7.878 -30.741 1.00 55.25 94 MET A CA 1
ATOM 694 C C . MET A 1 94 ? 19.944 6.849 -29.602 1.00 55.25 94 MET A C 1
ATOM 696 O O . MET A 1 94 ? 19.031 6.766 -28.780 1.00 55.25 94 MET A O 1
ATOM 700 N N . LEU A 1 95 ? 21.070 6.132 -29.500 1.00 61.47 95 LEU A N 1
ATOM 701 C CA . LEU A 1 95 ? 21.379 5.211 -28.394 1.00 61.47 95 LEU A CA 1
ATOM 702 C C . LEU A 1 95 ? 21.396 5.935 -27.040 1.00 61.47 95 LEU A C 1
ATOM 704 O O . LEU A 1 95 ? 20.806 5.462 -26.070 1.00 61.47 95 LEU A O 1
ATOM 708 N N . GLN A 1 96 ? 21.993 7.128 -26.986 1.00 65.06 96 GLN A N 1
ATOM 709 C CA . GLN A 1 96 ? 22.029 7.942 -25.771 1.00 65.06 96 GLN A CA 1
ATOM 710 C C . GLN A 1 96 ? 20.630 8.436 -25.365 1.00 65.06 96 GLN A C 1
ATOM 712 O O . GLN A 1 96 ? 20.284 8.436 -24.182 1.00 65.06 96 GLN A O 1
ATOM 717 N N . ARG A 1 97 ? 19.778 8.795 -26.334 1.00 63.16 97 ARG A N 1
ATOM 718 C CA . ARG A 1 97 ? 18.388 9.207 -26.079 1.00 63.16 97 ARG A CA 1
ATOM 719 C C . ARG A 1 97 ? 17.512 8.040 -25.620 1.00 63.16 97 ARG A C 1
ATOM 721 O O . ARG A 1 97 ? 16.701 8.233 -24.718 1.00 63.16 97 ARG A O 1
ATOM 728 N N . GLN A 1 98 ? 17.695 6.843 -26.185 1.00 64.62 98 GLN A N 1
ATOM 729 C CA . GLN A 1 98 ? 17.023 5.629 -25.709 1.00 64.62 98 GLN A CA 1
ATOM 730 C C . GLN A 1 98 ? 17.423 5.305 -24.270 1.00 64.62 98 GLN A C 1
ATOM 732 O O . GLN A 1 98 ? 16.534 5.154 -23.438 1.00 64.62 98 GLN A O 1
ATOM 737 N N . ALA A 1 99 ? 18.721 5.324 -23.951 1.00 68.06 99 ALA A N 1
ATOM 738 C CA . ALA A 1 99 ? 19.203 5.115 -22.586 1.00 68.06 99 ALA A CA 1
ATOM 739 C C . ALA A 1 99 ? 18.623 6.145 -21.597 1.00 68.06 99 ALA A C 1
ATOM 741 O O . ALA A 1 99 ? 18.222 5.784 -20.494 1.00 68.06 99 ALA A O 1
ATOM 742 N N . THR A 1 100 ? 18.486 7.412 -22.011 1.00 73.12 100 THR A N 1
ATOM 743 C CA . THR A 1 100 ? 17.901 8.468 -21.162 1.00 73.12 100 THR A CA 1
ATOM 744 C C . THR A 1 100 ? 16.404 8.239 -20.917 1.00 73.12 100 THR A C 1
ATOM 746 O O . THR A 1 100 ? 15.931 8.371 -19.793 1.00 73.12 100 THR A O 1
ATOM 749 N N . ILE A 1 101 ? 15.638 7.858 -21.947 1.00 72.12 101 ILE A N 1
ATOM 750 C CA . ILE A 1 101 ? 14.206 7.533 -21.805 1.00 72.12 101 ILE A CA 1
ATOM 751 C C . ILE A 1 101 ? 14.011 6.306 -20.899 1.00 72.12 101 ILE A C 1
ATOM 753 O O . ILE A 1 101 ? 13.030 6.232 -20.160 1.00 72.12 101 ILE A O 1
ATOM 757 N N . GLN A 1 102 ? 14.940 5.354 -20.940 1.00 70.25 102 GLN A N 1
ATOM 758 C CA . GLN A 1 102 ? 14.891 4.131 -20.143 1.00 70.25 102 GLN A CA 1
ATOM 759 C C . GLN A 1 102 ? 15.176 4.398 -18.664 1.00 70.25 102 GLN A C 1
ATOM 761 O O . GLN A 1 102 ? 14.382 3.989 -17.821 1.00 70.25 102 GLN A O 1
ATOM 766 N N . GLN A 1 103 ? 16.217 5.181 -18.367 1.00 74.44 103 GLN A N 1
ATOM 767 C CA . GLN A 1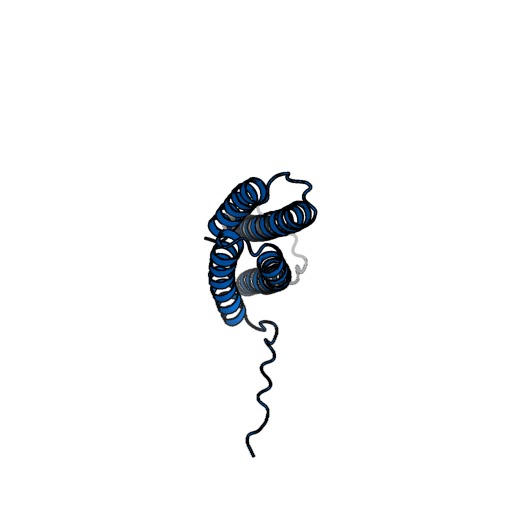 103 ? 16.512 5.650 -17.008 1.00 74.44 103 GLN A CA 1
ATOM 768 C C . GLN A 1 103 ? 15.333 6.426 -16.410 1.00 74.44 103 GLN A C 1
ATOM 770 O O . GLN A 1 103 ? 14.980 6.232 -15.252 1.00 74.44 103 GLN A O 1
ATOM 775 N N . LEU A 1 104 ? 14.659 7.259 -17.213 1.00 77.19 104 LEU A N 1
ATOM 776 C CA . LEU A 1 104 ? 13.474 7.986 -16.754 1.00 77.19 104 LEU A CA 1
ATOM 777 C C . LEU A 1 104 ? 12.317 7.048 -16.383 1.00 77.19 104 LEU A C 1
ATOM 779 O O . LEU A 1 104 ? 11.649 7.290 -15.382 1.00 77.19 104 LEU A O 1
ATOM 783 N N . LYS A 1 105 ? 12.081 5.976 -17.150 1.00 76.44 105 LYS A N 1
ATOM 784 C CA . LYS A 1 105 ? 11.050 4.975 -16.821 1.00 76.44 105 LYS A CA 1
ATOM 785 C C . LYS A 1 105 ? 11.395 4.171 -15.567 1.00 76.44 105 LYS A C 1
ATOM 787 O O . LYS A 1 105 ? 10.503 3.890 -14.774 1.00 76.44 105 LYS A O 1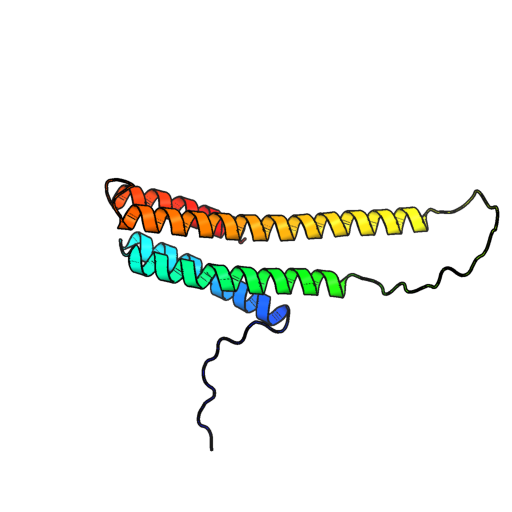
ATOM 792 N N . GLU A 1 106 ? 12.666 3.832 -15.380 1.00 76.19 106 GLU A N 1
ATOM 793 C CA . GLU A 1 106 ? 13.167 3.156 -14.178 1.00 76.19 106 GLU A CA 1
ATOM 794 C C . GLU A 1 106 ? 12.938 4.016 -12.936 1.00 76.19 106 GLU A C 1
ATOM 796 O O . GLU A 1 106 ? 12.255 3.590 -12.007 1.00 76.19 106 GLU A O 1
ATOM 801 N N . THR A 1 107 ? 13.400 5.270 -12.972 1.00 82.31 107 THR A N 1
ATOM 802 C CA . THR A 1 107 ? 13.195 6.215 -11.869 1.00 82.31 107 THR A CA 1
ATOM 803 C C . THR A 1 107 ? 11.707 6.415 -11.576 1.00 82.31 107 THR A C 1
ATOM 805 O O . THR A 1 107 ? 11.324 6.534 -10.415 1.00 82.31 107 THR A O 1
ATOM 808 N N . GLN A 1 108 ? 10.844 6.421 -12.598 1.00 83.62 108 GLN A N 1
ATOM 809 C CA . GLN A 1 108 ? 9.394 6.527 -12.409 1.00 83.62 108 GLN A CA 1
ATOM 810 C C . GLN A 1 108 ? 8.794 5.302 -11.708 1.00 83.62 108 GLN A C 1
ATOM 812 O O . GLN A 1 108 ? 8.018 5.474 -10.768 1.00 83.62 108 GLN A O 1
ATOM 817 N N . LEU A 1 109 ? 9.161 4.086 -12.120 1.00 82.31 109 LEU A N 1
ATOM 818 C CA . LEU A 1 109 ? 8.680 2.850 -11.494 1.00 82.31 109 LEU A CA 1
ATOM 819 C C . LEU A 1 109 ? 9.164 2.721 -10.047 1.00 82.31 109 LEU A C 1
ATOM 821 O O . LEU A 1 109 ? 8.378 2.397 -9.159 1.00 82.31 109 LEU A O 1
ATOM 825 N N . GLU A 1 110 ? 10.434 3.030 -9.789 1.00 84.75 110 GLU A N 1
ATOM 826 C CA . GLU A 1 110 ? 10.977 3.064 -8.430 1.00 84.75 110 GLU A CA 1
ATOM 827 C C . GLU A 1 110 ? 10.296 4.128 -7.566 1.00 84.75 110 GLU A C 1
ATOM 829 O O . GLU A 1 110 ? 9.966 3.862 -6.410 1.00 84.75 110 GLU A O 1
ATOM 834 N N . SER A 1 111 ? 10.041 5.318 -8.118 1.00 87.19 111 SER A N 1
ATOM 835 C CA . SER A 1 111 ? 9.327 6.378 -7.397 1.00 87.19 111 SER A CA 1
ATOM 836 C C . SER A 1 111 ? 7.907 5.946 -7.038 1.00 87.19 111 SER A C 1
ATOM 838 O O . SER A 1 111 ? 7.486 6.138 -5.902 1.00 87.19 111 SER A O 1
ATOM 840 N N . SER A 1 112 ? 7.184 5.316 -7.970 1.00 85.56 112 SER A N 1
ATOM 841 C CA . SER A 1 112 ? 5.837 4.789 -7.719 1.00 85.56 112 SER A CA 1
ATOM 842 C C . SER A 1 112 ? 5.847 3.719 -6.623 1.00 85.56 112 SER A C 1
ATOM 844 O O . SER A 1 112 ? 5.094 3.833 -5.655 1.00 85.56 112 SER A O 1
ATOM 846 N N . LEU A 1 113 ? 6.765 2.746 -6.691 1.00 86.56 113 LEU A N 1
ATOM 847 C CA . LEU A 1 113 ? 6.891 1.713 -5.661 1.00 86.56 113 LEU A CA 1
ATOM 848 C C . LEU A 1 113 ? 7.209 2.311 -4.283 1.00 86.56 113 LEU A C 1
ATOM 850 O O . LEU A 1 113 ? 6.618 1.906 -3.282 1.00 86.56 113 LEU A O 1
ATOM 854 N N . ASN A 1 114 ? 8.125 3.278 -4.221 1.00 88.62 114 ASN A N 1
ATOM 855 C CA . ASN A 1 114 ? 8.463 3.953 -2.971 1.00 88.62 114 ASN A CA 1
ATOM 856 C C . ASN A 1 114 ? 7.277 4.748 -2.416 1.00 88.62 114 ASN A C 1
ATOM 858 O O . ASN A 1 114 ? 7.037 4.689 -1.214 1.00 88.62 114 ASN A O 1
ATOM 862 N N . ASN A 1 115 ? 6.501 5.427 -3.265 1.00 87.50 115 ASN A N 1
ATOM 863 C CA . ASN A 1 115 ? 5.299 6.140 -2.833 1.00 87.50 115 ASN A CA 1
ATOM 864 C C . ASN A 1 115 ? 4.290 5.185 -2.186 1.00 87.50 115 ASN A C 1
ATOM 866 O O . ASN A 1 115 ? 3.842 5.439 -1.073 1.00 87.50 115 ASN A O 1
ATOM 870 N N . VAL A 1 116 ? 4.011 4.047 -2.828 1.00 86.06 116 VAL A N 1
ATOM 871 C CA . VAL A 1 116 ? 3.109 3.019 -2.287 1.00 86.06 116 VAL A CA 1
ATOM 872 C C . VAL A 1 116 ? 3.599 2.501 -0.931 1.00 86.06 116 VAL A C 1
ATOM 874 O O . VAL A 1 116 ? 2.826 2.406 0.023 1.00 86.06 116 VAL A O 1
ATOM 877 N N . LEU A 1 117 ? 4.890 2.172 -0.818 1.00 88.25 117 LEU A N 1
ATOM 878 C CA . LEU A 1 117 ? 5.466 1.665 0.432 1.00 88.25 117 LEU A CA 1
ATOM 879 C C . LEU A 1 117 ? 5.439 2.708 1.552 1.00 88.25 117 LEU A C 1
ATOM 881 O O . LEU A 1 117 ? 5.157 2.351 2.697 1.00 88.25 117 LEU A O 1
ATOM 885 N N . ASN A 1 118 ? 5.697 3.974 1.228 1.00 88.69 118 ASN A N 1
ATOM 886 C CA . ASN A 1 118 ? 5.634 5.070 2.187 1.00 88.69 118 ASN A CA 1
ATOM 887 C C . ASN A 1 118 ? 4.207 5.248 2.713 1.00 88.69 118 ASN A C 1
ATOM 889 O O . ASN A 1 118 ? 4.018 5.238 3.926 1.00 88.69 118 ASN A O 1
ATOM 893 N N . SER A 1 119 ? 3.200 5.291 1.832 1.00 86.38 119 SER A N 1
ATOM 894 C CA . SER A 1 119 ? 1.800 5.437 2.246 1.00 86.38 119 SER A CA 1
ATOM 895 C C . SER A 1 119 ? 1.323 4.268 3.117 1.00 86.38 119 SER A C 1
ATOM 897 O O . SER A 1 119 ? 0.642 4.480 4.121 1.00 86.38 119 SER A O 1
ATOM 899 N N . PHE A 1 120 ? 1.719 3.025 2.812 1.00 86.5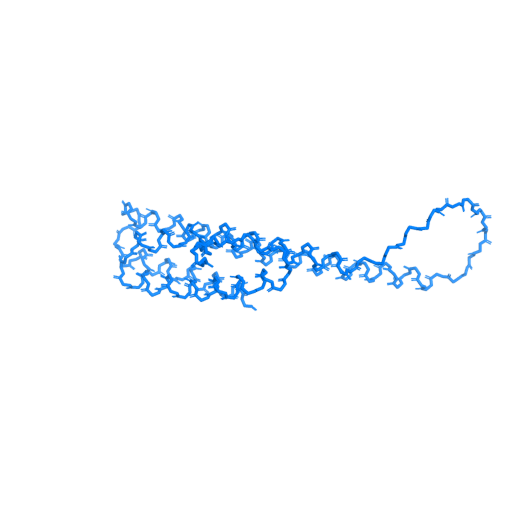0 120 PHE A N 1
ATOM 900 C CA . PHE A 1 120 ? 1.407 1.890 3.692 1.00 86.50 120 PHE A CA 1
ATOM 901 C C . PHE A 1 120 ? 2.146 1.951 5.037 1.00 86.50 120 PHE A C 1
ATOM 903 O O . PHE A 1 120 ? 1.575 1.561 6.056 1.00 86.50 120 PHE A O 1
ATOM 910 N N . GLY A 1 121 ? 3.385 2.450 5.063 1.00 87.00 121 GLY A N 1
ATOM 911 C CA . GLY A 1 121 ? 4.127 2.684 6.304 1.00 87.00 121 GLY A CA 1
ATOM 912 C C . GLY A 1 121 ? 3.471 3.751 7.185 1.00 87.00 121 GLY A C 1
ATOM 913 O O . GLY A 1 121 ? 3.332 3.560 8.391 1.00 87.00 121 GLY A O 1
ATOM 914 N N . GLU A 1 122 ? 2.995 4.840 6.585 1.00 88.00 122 GLU A N 1
ATOM 915 C CA . GLU A 1 122 ? 2.239 5.885 7.282 1.00 88.00 122 GLU A CA 1
ATOM 916 C C . GLU A 1 122 ? 0.908 5.349 7.827 1.00 88.00 122 GLU A C 1
ATOM 918 O O . GLU A 1 122 ? 0.554 5.623 8.977 1.00 88.00 122 GLU A O 1
ATOM 923 N N . CYS A 1 123 ? 0.213 4.500 7.061 1.00 85.44 123 CYS A N 1
ATOM 924 C CA . CYS A 1 123 ? -0.997 3.822 7.527 1.00 85.44 123 CYS A CA 1
ATOM 925 C C . CYS A 1 123 ? -0.743 2.968 8.776 1.00 85.44 123 CYS A C 1
ATOM 927 O O . CYS A 1 123 ? -1.538 3.027 9.713 1.00 85.44 123 CYS A O 1
ATOM 929 N N . ASP A 1 124 ? 0.349 2.199 8.818 1.00 87.31 124 ASP A N 1
ATOM 930 C CA . ASP A 1 124 ? 0.711 1.391 9.991 1.00 87.31 124 ASP A CA 1
ATOM 931 C C . ASP A 1 124 ? 0.961 2.263 11.230 1.00 87.31 124 ASP A C 1
ATOM 933 O O . ASP A 1 124 ? 0.410 2.004 12.304 1.00 87.31 124 ASP A O 1
ATOM 937 N N . ILE A 1 125 ? 1.705 3.362 11.063 1.00 88.69 125 ILE A N 1
ATOM 938 C CA . ILE A 1 125 ? 1.950 4.328 12.140 1.00 88.69 125 ILE A CA 1
ATOM 939 C C . ILE A 1 125 ? 0.621 4.872 12.670 1.00 88.69 125 ILE A C 1
ATOM 941 O O . ILE A 1 125 ? 0.391 4.836 13.881 1.00 88.69 125 ILE A O 1
ATOM 945 N N . MET A 1 126 ? -0.278 5.326 11.793 1.00 85.81 126 MET A N 1
ATOM 946 C CA . MET A 1 126 ? -1.566 5.880 12.215 1.00 85.81 126 MET A CA 1
ATOM 947 C C . MET A 1 126 ? -2.493 4.838 12.841 1.00 85.81 126 MET A C 1
ATOM 949 O O . MET A 1 126 ? -3.209 5.157 13.789 1.00 85.81 126 MET A O 1
ATOM 953 N N . ILE A 1 127 ? -2.474 3.591 12.364 1.00 86.88 127 ILE A N 1
ATOM 954 C CA . ILE A 1 127 ? -3.195 2.488 13.007 1.00 86.88 127 ILE A CA 1
ATOM 955 C C . ILE A 1 127 ? -2.659 2.283 14.426 1.00 86.88 127 ILE A C 1
ATOM 957 O O . ILE A 1 127 ? -3.447 2.229 15.372 1.00 86.88 127 ILE A O 1
ATOM 961 N N . GLY A 1 128 ? -1.336 2.253 14.601 1.00 86.50 128 GLY A N 1
ATOM 962 C CA . GLY A 1 128 ? -0.701 2.156 15.914 1.00 86.50 128 GLY A CA 1
ATOM 963 C C . GLY A 1 128 ? -1.078 3.313 16.843 1.00 86.50 128 GLY A C 1
ATOM 964 O O . GLY A 1 128 ? -1.441 3.085 17.997 1.00 86.50 128 GLY A O 1
ATOM 965 N N . GLN A 1 129 ? -1.058 4.549 16.338 1.00 86.19 129 GLN A N 1
ATOM 966 C CA . GLN A 1 129 ? -1.503 5.735 17.079 1.00 86.19 129 GLN A CA 1
ATOM 967 C C . GLN A 1 129 ? -2.997 5.656 17.437 1.00 86.19 129 GLN A C 1
ATOM 969 O O . GLN A 1 129 ? -3.391 6.008 18.549 1.00 86.19 129 GLN A O 1
ATOM 974 N N . GLY A 1 130 ? -3.834 5.152 16.527 1.00 85.19 130 GLY A N 1
ATOM 975 C CA . GLY A 1 130 ? -5.265 4.946 16.741 1.00 85.19 130 GLY A CA 1
ATOM 976 C C . GLY A 1 130 ? -5.563 3.917 17.831 1.00 85.19 130 GLY A C 1
ATOM 977 O O . GLY A 1 130 ? -6.399 4.174 18.693 1.00 85.19 130 GLY A O 1
ATOM 978 N N . ILE A 1 131 ? -4.840 2.792 17.845 1.00 85.94 131 ILE A N 1
ATOM 979 C CA . ILE A 1 131 ? -4.962 1.744 18.875 1.00 85.94 131 ILE A CA 1
ATOM 980 C C . ILE A 1 131 ? -4.530 2.274 20.249 1.00 85.94 131 ILE A C 1
ATOM 982 O O . ILE A 1 131 ? -5.175 1.984 21.254 1.00 85.94 131 ILE A O 1
ATOM 986 N N . ARG A 1 132 ? -3.468 3.088 20.303 1.00 87.31 132 ARG A N 1
ATOM 987 C CA . ARG A 1 132 ? -2.996 3.716 21.550 1.00 87.31 132 ARG A CA 1
ATOM 988 C C . ARG A 1 132 ? -3.869 4.886 22.023 1.00 87.31 132 ARG A C 1
ATOM 990 O O . ARG A 1 132 ? -3.656 5.384 23.124 1.00 87.31 132 ARG A O 1
ATOM 997 N N . GLY A 1 133 ? -4.839 5.326 21.218 1.00 83.38 133 GLY A N 1
ATOM 998 C CA . GLY A 1 133 ? -5.701 6.474 21.522 1.00 83.38 133 GLY A CA 1
ATOM 999 C C . GLY A 1 133 ? -5.032 7.841 21.324 1.00 83.38 133 GLY A C 1
ATOM 1000 O O . GLY A 1 133 ? -5.575 8.856 21.752 1.00 83.38 133 GLY A O 1
ATOM 1001 N N . GLU A 1 134 ? -3.876 7.899 20.656 1.00 85.19 134 GLU A N 1
ATOM 1002 C CA . GLU A 1 134 ? -3.113 9.136 20.407 1.00 85.19 134 GLU A CA 1
ATOM 1003 C C . GLU A 1 134 ? -3.812 10.059 19.393 1.00 85.19 134 GLU A C 1
ATOM 1005 O O . GLU A 1 134 ? -3.612 11.270 19.407 1.00 85.19 134 GLU A O 1
ATOM 1010 N N . LEU A 1 135 ? -4.686 9.497 18.551 1.00 77.94 135 LEU A N 1
ATOM 1011 C CA . LEU A 1 135 ? -5.514 10.233 17.585 1.00 77.94 135 LEU A CA 1
ATOM 1012 C C . LEU A 1 135 ? -6.858 10.712 18.176 1.00 77.94 135 LEU A C 1
ATOM 1014 O O . LEU A 1 135 ? -7.711 11.230 17.453 1.00 77.94 135 LEU A O 1
ATOM 1018 N N . GLY A 1 136 ? -7.063 10.543 19.487 1.00 80.94 136 GLY A N 1
ATOM 1019 C CA . GLY A 1 136 ? -8.296 10.906 20.180 1.00 80.94 136 GLY A CA 1
ATOM 1020 C C . GLY A 1 136 ? -9.387 9.846 20.020 1.00 80.94 136 GLY A C 1
ATOM 1021 O O . GLY A 1 136 ? -9.241 8.715 20.475 1.00 80.94 136 GLY A O 1
ATOM 1022 N N . VAL A 1 137 ? -10.518 10.213 19.410 1.00 78.94 137 VAL A N 1
ATOM 1023 C CA . VAL A 1 137 ? -11.660 9.301 19.226 1.00 78.94 137 VAL A CA 1
ATOM 1024 C C . VAL A 1 137 ? -11.364 8.325 18.085 1.00 78.94 137 VAL A C 1
ATOM 1026 O O . VAL A 1 137 ? -10.955 8.747 17.005 1.00 78.94 137 VAL A O 1
ATOM 1029 N N . VAL A 1 138 ? -11.648 7.034 18.289 1.00 77.00 138 VAL A N 1
ATOM 1030 C CA . VAL A 1 138 ? -11.429 5.953 17.301 1.00 77.00 138 VAL A CA 1
ATOM 1031 C C . VAL A 1 138 ? -11.963 6.316 15.912 1.00 77.00 138 VAL A C 1
ATOM 1033 O O . VAL A 1 138 ? -11.297 6.079 14.911 1.00 77.00 138 VAL A O 1
ATOM 1036 N N . THR A 1 139 ? -13.118 6.974 15.835 1.00 79.12 139 THR A N 1
ATOM 1037 C CA . THR A 1 139 ? -13.717 7.416 14.569 1.00 79.12 139 THR A CA 1
ATOM 1038 C C . THR A 1 139 ? -12.845 8.414 13.798 1.00 79.12 139 THR A C 1
ATOM 1040 O O . THR A 1 139 ? -12.782 8.348 12.573 1.00 79.12 139 THR A O 1
ATOM 1043 N N . VAL A 1 140 ? -12.140 9.317 14.485 1.00 80.50 140 VAL A N 1
ATOM 1044 C CA . VAL A 1 140 ? -11.224 10.281 13.848 1.00 80.50 140 VAL A CA 1
ATOM 1045 C C . VAL A 1 140 ? -9.988 9.559 13.318 1.00 80.50 140 VAL A C 1
ATOM 1047 O O . VAL A 1 140 ? -9.584 9.794 12.180 1.00 80.50 140 VAL A O 1
ATOM 1050 N N . ALA A 1 141 ? -9.453 8.613 14.097 1.00 78.19 141 ALA A N 1
ATOM 1051 C CA . ALA A 1 141 ? -8.373 7.739 13.652 1.00 78.19 141 ALA A CA 1
ATOM 1052 C C . ALA A 1 141 ? -8.769 6.970 12.383 1.00 78.19 141 ALA A C 1
ATOM 1054 O O . ALA A 1 141 ? -8.047 7.004 11.392 1.00 78.19 141 ALA A O 1
ATOM 1055 N N . GLN A 1 142 ? -9.953 6.350 12.373 1.00 82.75 142 GLN A N 1
ATOM 1056 C CA . GLN A 1 142 ? -10.465 5.610 11.218 1.00 82.75 142 GLN A CA 1
ATOM 1057 C C . GLN A 1 142 ? -10.577 6.480 9.965 1.00 82.75 142 GLN A C 1
ATOM 1059 O O . GLN A 1 142 ? -10.173 6.040 8.896 1.00 82.75 142 GLN A O 1
ATOM 1064 N N . ILE A 1 143 ? -11.111 7.702 10.069 1.00 85.75 143 ILE A N 1
ATOM 1065 C CA . ILE A 1 143 ? -11.256 8.594 8.908 1.00 85.75 143 ILE A CA 1
ATOM 1066 C C . ILE A 1 143 ? -9.890 8.922 8.304 1.00 85.75 143 ILE A C 1
ATOM 1068 O O . ILE A 1 143 ? -9.746 8.875 7.084 1.00 85.75 143 ILE A O 1
ATOM 1072 N N . ASN A 1 144 ? -8.899 9.226 9.142 1.00 85.56 144 ASN A N 1
ATOM 1073 C CA . ASN A 1 144 ? -7.554 9.532 8.667 1.00 85.56 144 ASN A CA 1
ATOM 1074 C C . ASN A 1 144 ? -6.912 8.295 8.027 1.00 85.56 144 ASN A C 1
ATOM 1076 O O . ASN A 1 144 ? -6.470 8.370 6.887 1.00 85.56 144 ASN A O 1
ATOM 1080 N N . ILE A 1 145 ? -6.958 7.137 8.698 1.00 85.38 145 ILE A N 1
ATOM 1081 C CA . ILE A 1 145 ? -6.400 5.869 8.187 1.00 85.38 145 ILE A CA 1
ATOM 1082 C C . ILE A 1 145 ? -7.030 5.490 6.844 1.00 85.38 145 ILE A C 1
ATOM 1084 O O . ILE A 1 145 ? -6.334 5.060 5.931 1.00 85.38 145 ILE A O 1
ATOM 1088 N N . LEU A 1 146 ? -8.343 5.674 6.695 1.00 87.12 146 LEU A N 1
ATOM 1089 C CA . LEU A 1 146 ? -9.046 5.364 5.451 1.00 87.12 146 LEU A CA 1
ATOM 1090 C C . LEU A 1 146 ? -8.671 6.302 4.301 1.00 87.12 146 LEU A C 1
ATOM 1092 O O . LEU A 1 146 ? -8.673 5.852 3.159 1.00 87.12 146 LEU A O 1
ATOM 1096 N N . ARG A 1 147 ? -8.368 7.576 4.578 1.00 87.81 147 ARG A N 1
ATOM 1097 C CA . ARG A 1 147 ? -7.897 8.520 3.554 1.00 87.81 147 ARG A CA 1
ATOM 1098 C C . ARG A 1 147 ? -6.513 8.130 3.048 1.00 87.81 147 ARG A C 1
ATOM 1100 O O . ARG A 1 147 ? -6.354 7.976 1.844 1.00 87.81 147 ARG A O 1
ATOM 1107 N N . GLU A 1 148 ? -5.581 7.863 3.958 1.00 86.19 148 GLU A N 1
ATOM 1108 C CA . GLU A 1 148 ? -4.219 7.457 3.589 1.00 86.19 148 GLU A CA 1
ATOM 1109 C C . GLU A 1 148 ? -4.200 6.113 2.849 1.00 86.19 148 GLU A C 1
ATOM 1111 O O . GLU A 1 148 ? -3.536 5.973 1.825 1.00 86.19 148 GLU A O 1
ATOM 1116 N N . LEU A 1 149 ? -5.006 5.135 3.284 1.00 84.62 149 LEU A N 1
ATOM 1117 C CA . LEU A 1 149 ? -5.165 3.868 2.557 1.00 84.62 149 LEU A CA 1
ATOM 1118 C C . LEU A 1 149 ? -5.715 4.082 1.146 1.00 84.62 149 LEU A C 1
ATOM 1120 O O . LEU A 1 149 ? -5.302 3.402 0.211 1.00 84.62 149 LEU A O 1
ATOM 1124 N N . GLN A 1 150 ? -6.658 5.008 0.980 1.00 86.81 150 GLN A N 1
ATOM 1125 C CA . GLN A 1 150 ? -7.242 5.292 -0.324 1.00 86.81 150 GLN A CA 1
ATOM 1126 C C . GLN A 1 150 ? -6.227 5.944 -1.269 1.00 86.81 150 GLN A C 1
ATOM 1128 O O . GLN A 1 150 ? -6.214 5.618 -2.456 1.00 86.81 150 GLN A O 1
ATOM 1133 N N . ASP A 1 151 ? -5.366 6.819 -0.758 1.00 84.50 151 ASP A N 1
ATOM 1134 C CA . ASP A 1 151 ? -4.293 7.417 -1.549 1.00 84.50 151 ASP A CA 1
ATOM 1135 C C . ASP A 1 151 ? -3.177 6.399 -1.850 1.00 84.50 151 ASP A C 1
ATOM 1137 O O . ASP A 1 151 ? -2.692 6.358 -2.981 1.00 84.50 151 ASP A O 1
ATOM 1141 N N . ALA A 1 152 ? -2.875 5.479 -0.925 1.00 79.38 152 ALA A N 1
ATOM 1142 C CA . ALA A 1 152 ? -1.978 4.345 -1.169 1.00 79.38 152 ALA A CA 1
ATOM 1143 C C . ALA A 1 152 ? -2.488 3.426 -2.294 1.00 79.38 152 ALA A C 1
ATOM 1145 O O . ALA A 1 152 ? -1.721 3.022 -3.167 1.00 79.38 152 ALA A O 1
ATOM 1146 N N . ILE A 1 153 ? -3.790 3.114 -2.295 1.00 83.94 153 ILE A N 1
ATOM 1147 C CA . ILE A 1 153 ? -4.429 2.293 -3.335 1.00 83.94 153 ILE A CA 1
ATOM 1148 C C . ILE A 1 153 ? -4.427 3.026 -4.679 1.00 83.94 153 ILE A C 1
ATOM 1150 O O . ILE A 1 153 ? -4.156 2.414 -5.704 1.00 83.94 153 ILE A O 1
ATOM 1154 N N . ARG A 1 154 ? -4.665 4.343 -4.697 1.00 83.56 154 ARG A N 1
ATOM 1155 C CA . ARG A 1 154 ? -4.573 5.146 -5.929 1.00 83.56 154 ARG A CA 1
ATOM 1156 C C . ARG A 1 154 ? -3.160 5.219 -6.489 1.00 83.56 154 ARG A C 1
ATOM 1158 O O . ARG A 1 154 ? -3.014 5.259 -7.698 1.00 83.56 154 ARG A O 1
ATOM 1165 N N . ALA A 1 155 ? -2.143 5.260 -5.632 1.00 76.19 155 ALA A N 1
ATOM 1166 C CA . ALA A 1 155 ? -0.746 5.222 -6.062 1.00 76.19 155 ALA A CA 1
ATOM 1167 C C . ALA A 1 155 ? -0.334 3.850 -6.629 1.00 76.19 155 ALA A C 1
ATOM 1169 O O . ALA A 1 155 ? 0.713 3.748 -7.268 1.00 76.19 155 ALA A O 1
ATOM 1170 N N . TYR A 1 156 ? -1.135 2.813 -6.360 1.00 73.88 156 TYR A N 1
ATOM 1171 C CA . TYR A 1 156 ? -0.955 1.452 -6.857 1.00 73.88 156 TYR A CA 1
ATOM 1172 C C . TYR A 1 156 ? -1.442 1.266 -8.304 1.00 73.88 156 TYR A C 1
ATOM 1174 O O . TYR A 1 156 ? -0.943 0.373 -8.990 1.00 73.88 156 TYR A O 1
ATOM 1182 N N . ASP A 1 157 ? -2.422 2.069 -8.733 1.00 71.19 157 ASP A N 1
ATOM 1183 C CA . ASP A 1 157 ? -3.064 2.026 -10.058 1.00 71.19 157 ASP A CA 1
ATOM 1184 C C . ASP A 1 157 ? -2.320 2.876 -11.102 1.00 71.19 157 ASP A C 1
ATOM 1186 O O . ASP A 1 157 ? -2.254 2.425 -12.272 1.00 71.19 157 ASP A O 1
#

Solvent-accessible surface area (backbone atoms only — not comparable to full-atom values): 9008 Å² total; per-residue (Å²): 144,89,80,80,87,69,86,66,86,66,75,63,89,45,45,71,51,12,52,53,50,44,55,52,48,52,56,52,51,54,52,34,51,55,36,34,72,72,67,38,43,68,63,24,37,58,50,48,67,61,43,54,63,51,47,54,52,25,49,53,44,37,53,51,46,59,52,62,77,66,61,79,88,75,85,66,81,85,71,90,73,93,73,95,73,99,74,88,64,66,66,59,54,51,54,52,50,50,54,51,56,48,53,52,52,49,54,48,53,53,50,40,54,49,51,29,52,49,32,50,50,53,33,42,52,46,34,53,34,30,75,72,41,74,54,58,55,62,69,56,27,40,55,53,39,49,51,41,48,50,53,25,53,60,54,69,109

Secondary structure (DSSP, 8-state):
---------PPP-SHHHHHHHHHHHHHHHHHHHHHHHTT-HHHHHHHHHHHHHHHHHHHHHHHHHHHHTT----------------S--HHHHHHHHHHHHHHHHHHHHHHHHHHHHHHHHHHHHHHHHHHTTTTSSHHHHHHHHHHHHHHHHHHH-

pLDDT: mean 76.09, std 14.89, range [40.28, 92.06]

Sequence (157 aa):
PSTTASRMMGFPTSSDQAMQVLETQRLAADDIVVVIRQGKLEEGGVKVLNLIPRVSMAGRLVIRDALSSSTPVGSTTVSNIKDDNDNQNENGKMLQRQATIQQLKETQLESSLNNVLNSFGECDIMIGQGIRGELGVVTVAQINILRELQDAIRAYD

Foldseek 3Di:
DDDDPPPPPPQD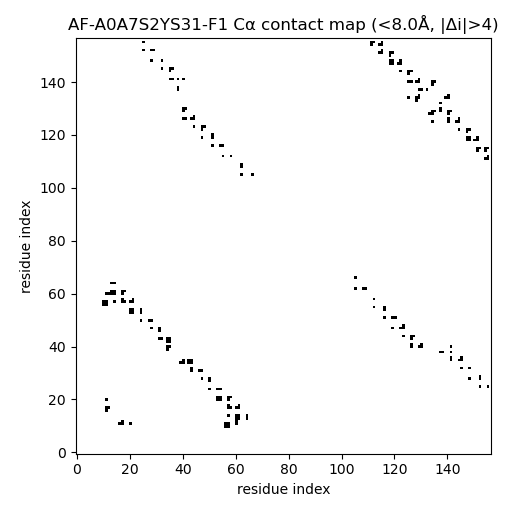PALVSLVVLLVVLLVLLVVLLVCLVVLNLVVSLVSLVVSLVSLLRSLVRNLVVLVVVPDDPPPDDPDDDDDDDDDDDPVVVVVVVVVVVVVVVSVVSVVLSVLLSVLSVVLSVLSVCLVVCVLPDNVSSSVVSSVSSVVSSVSSD

Nearest PDB structures (foldseek):
  7jrp-assembly1_c  TM=6.422E-01  e=1.293E+00  Vigna radiata
  5j7y-assembly1_BC  TM=4.771E-01  e=1.958E+00  Ovis aries
  1yw0-assembly1_B  TM=8.141E-01  e=9.792E+00  Xanthomonas campestris pv. campestris str. ATCC 33913

Organism: NCBI:txid265537